Protein AF-A0A349GYU8-F1 (afdb_monomer_lite)

Structure (mmCIF, N/CA/C/O backbone):
data_AF-A0A349GYU8-F1
#
_entry.id   AF-A0A349GYU8-F1
#
loop_
_atom_site.group_PDB
_atom_site.id
_atom_site.type_symbol
_atom_site.label_atom_id
_atom_site.label_alt_id
_atom_site.label_comp_id
_atom_site.label_asym_id
_atom_site.label_entity_id
_atom_site.label_seq_id
_atom_site.pdbx_PDB_ins_code
_atom_site.Cartn_x
_atom_site.Cartn_y
_atom_site.Cartn_z
_atom_site.occupancy
_atom_site.B_iso_or_equiv
_atom_site.auth_seq_id
_atom_site.auth_comp_id
_atom_site.auth_asym_id
_atom_site.auth_atom_id
_atom_site.pdbx_PDB_model_num
ATOM 1 N N . MET A 1 1 ? -3.226 11.260 -7.532 1.00 67.69 1 MET A N 1
ATOM 2 C CA . MET A 1 1 ? -3.790 9.895 -7.446 1.00 67.69 1 MET A CA 1
ATOM 3 C C . MET A 1 1 ? -3.465 9.161 -6.141 1.00 67.69 1 MET A C 1
ATOM 5 O O . MET A 1 1 ? -4.398 8.985 -5.382 1.00 67.69 1 MET A O 1
ATOM 9 N N . GLU A 1 2 ? -2.223 8.760 -5.812 1.00 75.56 2 GLU A N 1
ATOM 10 C CA . GLU A 1 2 ? -1.951 8.000 -4.556 1.00 75.56 2 GLU A CA 1
ATOM 11 C C . GLU A 1 2 ? -2.455 8.735 -3.297 1.00 75.56 2 GLU A C 1
ATOM 13 O O . GLU A 1 2 ? -3.210 8.176 -2.509 1.00 75.56 2 GLU A O 1
ATOM 18 N N . LYS A 1 3 ? -2.154 10.038 -3.176 1.00 81.25 3 LYS A N 1
ATOM 19 C CA . LYS A 1 3 ? -2.656 10.893 -2.083 1.00 81.25 3 LYS A CA 1
ATOM 20 C C . LYS A 1 3 ? -4.186 11.008 -2.040 1.00 81.25 3 LYS A C 1
ATOM 22 O O . LYS A 1 3 ? -4.762 11.048 -0.960 1.00 81.25 3 LYS A O 1
ATOM 27 N N . GLU A 1 4 ? -4.840 11.068 -3.199 1.00 84.50 4 GLU A N 1
ATOM 28 C CA . GLU A 1 4 ? -6.308 11.153 -3.294 1.00 84.50 4 GLU A CA 1
ATOM 29 C C . GLU A 1 4 ? -6.960 9.834 -2.876 1.00 84.50 4 GLU A C 1
ATOM 31 O O . GLU A 1 4 ? -7.936 9.839 -2.134 1.00 84.50 4 GLU A O 1
ATOM 36 N N . VAL A 1 5 ? -6.390 8.705 -3.309 1.00 85.06 5 VAL A N 1
ATOM 37 C CA . VAL A 1 5 ? -6.829 7.370 -2.900 1.00 85.06 5 VAL A CA 1
ATOM 38 C C . VAL A 1 5 ? -6.656 7.207 -1.395 1.00 85.06 5 VAL A C 1
ATOM 40 O O . VAL A 1 5 ? -7.595 6.801 -0.719 1.00 85.06 5 VAL A O 1
ATOM 43 N N . PHE A 1 6 ? -5.501 7.591 -0.854 1.00 87.25 6 PHE A N 1
ATOM 44 C CA . PHE A 1 6 ? -5.246 7.546 0.582 1.00 87.25 6 PHE A CA 1
ATOM 45 C C . PHE A 1 6 ? -6.258 8.382 1.378 1.00 87.25 6 PHE A C 1
ATOM 47 O O . PHE A 1 6 ? -6.881 7.873 2.309 1.00 87.25 6 PHE A O 1
ATOM 54 N N . ALA A 1 7 ? -6.499 9.631 0.967 1.00 87.94 7 ALA A N 1
ATOM 55 C CA . ALA A 1 7 ? -7.494 10.499 1.596 1.00 87.94 7 ALA A CA 1
ATOM 56 C C . ALA A 1 7 ? -8.913 9.908 1.524 1.00 87.94 7 ALA A C 1
ATOM 58 O O . ALA A 1 7 ? -9.658 9.953 2.504 1.00 87.94 7 ALA A O 1
ATOM 59 N N . LEU A 1 8 ? -9.279 9.300 0.392 1.00 88.50 8 LEU A N 1
ATOM 60 C CA . LEU A 1 8 ? -10.571 8.641 0.217 1.00 88.50 8 LEU A CA 1
ATOM 61 C C . LEU A 1 8 ? -10.735 7.434 1.152 1.00 88.50 8 LEU A C 1
ATOM 63 O O . LEU A 1 8 ? -11.803 7.264 1.737 1.00 88.50 8 LEU A O 1
ATOM 67 N N . LEU A 1 9 ? -9.696 6.608 1.316 1.00 89.06 9 LEU A N 1
ATOM 68 C CA . LEU A 1 9 ? -9.718 5.470 2.243 1.00 89.06 9 LEU A CA 1
ATOM 69 C C . LEU A 1 9 ? -9.882 5.925 3.692 1.00 89.06 9 LEU A C 1
ATOM 71 O O . LEU A 1 9 ? -10.691 5.350 4.424 1.00 89.06 9 LEU A O 1
ATOM 75 N N . LEU A 1 10 ? -9.151 6.971 4.088 1.00 90.12 10 LEU A N 1
ATOM 76 C CA . LEU A 1 10 ? -9.266 7.574 5.415 1.00 90.12 10 LEU A CA 1
ATOM 77 C C . LEU A 1 10 ? -10.689 8.084 5.662 1.00 90.12 10 LEU A C 1
ATOM 79 O O . LEU A 1 10 ? -11.302 7.714 6.664 1.00 90.12 10 LEU A O 1
ATOM 83 N N . ALA A 1 11 ? -11.250 8.844 4.716 1.00 90.38 11 ALA A N 1
ATOM 84 C CA . ALA A 1 11 ? -12.612 9.372 4.804 1.00 90.38 11 ALA A CA 1
ATOM 85 C C . ALA A 1 11 ? -13.676 8.262 4.873 1.00 90.38 11 ALA A C 1
ATOM 87 O O . ALA A 1 11 ? -14.655 8.378 5.607 1.00 90.38 11 ALA A O 1
ATOM 88 N N . ARG A 1 12 ? -13.473 7.157 4.146 1.00 90.06 12 ARG A N 1
ATOM 89 C CA . ARG A 1 12 ? -14.363 5.982 4.159 1.00 90.06 12 ARG A CA 1
ATOM 90 C C . ARG A 1 12 ? -14.143 5.054 5.355 1.00 90.06 12 ARG A C 1
ATOM 92 O O . ARG A 1 12 ? -14.790 4.012 5.427 1.00 90.06 12 ARG A O 1
ATOM 99 N N . 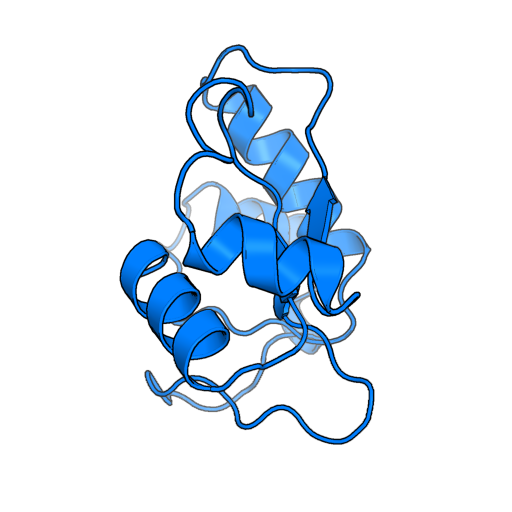LYS A 1 13 ? -13.221 5.389 6.263 1.00 90.31 13 LYS A N 1
ATOM 100 C CA . LYS A 1 13 ? -12.775 4.531 7.367 1.00 90.31 13 LYS A CA 1
ATOM 101 C C . LYS A 1 13 ? -12.376 3.116 6.922 1.00 90.31 13 LYS A C 1
ATOM 103 O O . LYS A 1 13 ? -12.538 2.154 7.669 1.00 90.31 13 LYS A O 1
ATOM 108 N N . GLN A 1 14 ? -11.834 2.966 5.716 1.00 88.62 14 GLN A N 1
ATOM 109 C CA . GLN A 1 14 ? -11.423 1.655 5.223 1.00 88.62 14 GLN A CA 1
ATOM 110 C C . GLN A 1 14 ? -10.096 1.206 5.856 1.00 88.62 14 GLN A C 1
ATOM 112 O O . GLN A 1 14 ? -9.245 2.051 6.152 1.00 88.62 14 GLN A O 1
ATOM 117 N N . PRO A 1 15 ? -9.904 -0.108 6.082 1.00 90.31 15 PRO A N 1
ATOM 118 C CA . PRO A 1 15 ? -8.620 -0.648 6.503 1.00 90.31 15 PRO A CA 1
ATOM 119 C C . PRO A 1 15 ? -7.535 -0.455 5.437 1.00 90.31 15 PRO A C 1
ATOM 121 O O . PRO A 1 15 ? -7.726 -0.809 4.271 1.00 90.31 15 PRO A O 1
ATOM 124 N N . VAL A 1 16 ? -6.373 0.054 5.839 1.00 90.50 16 VAL A N 1
ATOM 125 C CA . VAL A 1 16 ? -5.265 0.374 4.930 1.00 90.50 16 VAL A CA 1
ATOM 126 C C . VAL A 1 16 ? -3.928 -0.073 5.510 1.00 90.50 16 VAL A C 1
ATOM 128 O O . VAL A 1 16 ? -3.675 0.037 6.709 1.00 90.50 16 VAL A O 1
ATOM 131 N N . ILE A 1 17 ? -3.064 -0.598 4.648 1.00 90.75 17 ILE A N 1
ATOM 132 C CA . ILE A 1 17 ? -1.652 -0.803 4.947 1.00 90.75 17 ILE A CA 1
ATOM 133 C C . ILE A 1 17 ? -0.887 0.213 4.112 1.00 90.75 17 ILE A C 1
ATOM 135 O O . ILE A 1 17 ? -0.960 0.189 2.889 1.00 90.75 17 ILE A O 1
ATOM 139 N N . TRP A 1 18 ? -0.194 1.132 4.768 1.00 89.06 18 TRP A N 1
ATOM 140 C CA . TRP A 1 18 ? 0.518 2.206 4.093 1.00 89.06 18 TRP A CA 1
ATOM 141 C C . TRP A 1 18 ? 2.023 1.988 4.174 1.00 89.06 18 TRP A C 1
ATOM 143 O O . TRP A 1 18 ? 2.572 1.801 5.259 1.00 89.06 18 TRP A O 1
ATOM 153 N N . CYS A 1 19 ? 2.686 2.010 3.025 1.00 86.06 19 CYS A N 1
ATOM 154 C CA . CYS A 1 19 ? 4.115 1.828 2.869 1.00 86.06 19 CYS A CA 1
ATOM 155 C C . CYS A 1 19 ? 4.730 3.074 2.207 1.00 86.06 19 CYS A C 1
ATOM 157 O O . CYS A 1 19 ? 4.902 3.132 0.984 1.00 86.06 19 CYS A O 1
ATOM 159 N N . PRO A 1 20 ? 5.032 4.129 2.982 1.00 78.75 20 PRO A N 1
ATOM 160 C CA . PRO A 1 20 ? 5.594 5.344 2.413 1.00 78.75 20 PRO A CA 1
ATOM 161 C C . PRO A 1 20 ? 6.999 5.096 1.846 1.00 78.75 20 PRO A C 1
ATOM 163 O O . PRO A 1 20 ? 7.792 4.331 2.389 1.00 78.75 20 PRO A O 1
ATOM 166 N N . ALA A 1 21 ? 7.322 5.780 0.745 1.00 68.12 21 ALA A N 1
ATOM 167 C CA . ALA A 1 21 ? 8.661 5.766 0.143 1.00 68.12 21 ALA A CA 1
ATOM 168 C C . ALA A 1 21 ? 9.676 6.676 0.873 1.00 68.12 21 ALA A C 1
ATOM 170 O O . ALA A 1 21 ? 10.832 6.760 0.464 1.00 68.12 21 ALA A O 1
ATOM 171 N N . TRP A 1 22 ? 9.240 7.380 1.920 1.00 68.81 22 TRP A N 1
ATOM 172 C CA . TRP A 1 22 ? 10.008 8.363 2.688 1.00 68.81 22 TRP A CA 1
ATOM 173 C C . TRP A 1 22 ? 9.729 8.200 4.183 1.00 68.81 22 TRP A C 1
ATOM 175 O O . TRP A 1 22 ? 8.730 7.591 4.563 1.00 68.81 22 TRP A O 1
ATOM 185 N N . SER A 1 23 ? 10.597 8.798 5.004 1.00 70.38 23 SER A N 1
ATOM 186 C CA . SER A 1 23 ? 10.550 8.693 6.463 1.00 70.38 23 SER A CA 1
ATOM 187 C C . SER A 1 23 ? 9.192 9.064 7.077 1.00 70.38 23 SER A C 1
ATOM 189 O O . SER A 1 23 ? 8.552 10.054 6.695 1.00 70.38 23 SER A O 1
ATOM 191 N N . LEU A 1 24 ? 8.791 8.297 8.093 1.00 73.69 24 LEU A N 1
ATOM 192 C CA . LEU A 1 24 ? 7.568 8.496 8.874 1.00 73.69 24 LEU A CA 1
ATOM 193 C C . LEU A 1 24 ? 7.520 9.783 9.697 1.00 73.69 24 LEU A C 1
ATOM 195 O O . LEU A 1 24 ? 6.419 10.242 10.015 1.00 73.69 24 LEU A O 1
ATOM 199 N N . GLU A 1 25 ? 8.667 10.391 10.012 1.00 70.25 25 GLU A N 1
ATOM 200 C CA . GLU A 1 25 ? 8.755 11.510 10.962 1.00 70.25 25 GLU A CA 1
ATOM 201 C C . GLU A 1 25 ? 7.843 12.693 10.609 1.00 70.25 25 GLU A C 1
ATOM 203 O O . GLU A 1 25 ? 7.333 13.373 11.503 1.00 70.25 25 GLU A O 1
ATOM 208 N N . ASN A 1 26 ? 7.608 12.923 9.315 1.00 65.38 26 ASN A N 1
ATOM 209 C CA . ASN A 1 26 ? 6.724 13.981 8.818 1.00 65.38 26 ASN A CA 1
ATOM 210 C C . ASN A 1 26 ? 5.378 13.458 8.297 1.00 65.38 26 ASN A C 1
ATOM 212 O O . ASN A 1 26 ? 4.449 14.239 8.106 1.00 65.38 26 ASN A O 1
ATOM 216 N N . ALA A 1 27 ? 5.274 12.152 8.058 1.00 67.69 27 ALA A N 1
ATOM 217 C CA . ALA A 1 27 ? 4.142 11.528 7.390 1.00 67.69 27 ALA A CA 1
ATOM 218 C C . ALA A 1 27 ? 2.983 11.240 8.366 1.00 67.69 27 ALA A C 1
ATOM 220 O O . ALA A 1 27 ? 1.819 11.378 8.002 1.00 67.69 27 ALA A O 1
ATOM 221 N N . VAL A 1 28 ? 3.293 10.917 9.628 1.00 73.31 28 VAL A N 1
ATOM 222 C CA . VAL A 1 28 ? 2.319 10.534 10.671 1.00 73.31 28 VAL A CA 1
ATOM 223 C C . VAL A 1 28 ? 1.974 11.724 11.573 1.00 73.31 28 VAL A C 1
ATOM 225 O O . VAL A 1 28 ? 2.142 11.687 12.788 1.00 73.31 28 VAL A O 1
ATOM 228 N N . ARG A 1 29 ? 1.547 12.840 10.977 1.00 77.44 29 ARG A N 1
ATOM 229 C CA . ARG A 1 29 ? 1.185 14.053 11.739 1.00 77.44 29 ARG A CA 1
ATOM 230 C C . ARG A 1 29 ? -0.240 14.533 11.519 1.00 77.44 29 ARG A C 1
ATOM 232 O O . ARG A 1 29 ? -0.681 15.425 12.238 1.00 77.44 29 ARG A O 1
ATOM 239 N N . SER A 1 30 ? -0.960 13.977 10.544 1.00 84.81 30 SER A N 1
ATOM 240 C CA . SER A 1 30 ? -2.345 14.390 10.330 1.00 84.81 30 SER A CA 1
ATOM 241 C C . SER A 1 30 ? -3.274 13.710 11.348 1.00 84.81 30 SER A C 1
ATOM 243 O O . SER A 1 30 ? -3.084 12.523 11.646 1.00 84.81 30 SER A O 1
ATOM 245 N N . PRO A 1 31 ? -4.283 14.427 11.879 1.00 89.06 31 PRO A N 1
ATOM 246 C CA . PRO A 1 31 ? -5.266 13.847 12.792 1.00 89.06 31 PRO A CA 1
ATOM 247 C C . PRO A 1 31 ? -5.967 12.610 12.221 1.00 89.06 31 PRO A C 1
ATOM 249 O O . PRO A 1 31 ? -6.281 11.686 12.961 1.00 89.06 31 PRO A O 1
ATOM 252 N N . GLU A 1 32 ? -6.180 12.552 10.906 1.00 90.12 32 GLU A N 1
ATOM 253 C CA . GLU A 1 32 ? -6.858 11.433 10.248 1.00 90.12 32 GLU A CA 1
ATOM 254 C C . GLU A 1 32 ? -6.011 10.157 10.255 1.00 90.12 32 GLU A C 1
ATOM 256 O O . GLU A 1 32 ? -6.547 9.061 10.426 1.00 90.12 32 GLU A O 1
ATOM 261 N N . ILE A 1 33 ? -4.692 10.293 10.085 1.00 89.50 33 ILE A N 1
ATOM 262 C CA . ILE A 1 33 ? -3.753 9.169 10.158 1.00 89.50 33 ILE A CA 1
ATOM 263 C C . ILE A 1 33 ? -3.667 8.660 11.596 1.00 89.50 33 ILE A C 1
ATOM 265 O O . ILE A 1 33 ? -3.760 7.453 11.815 1.00 89.50 33 ILE A O 1
ATOM 269 N N . LEU A 1 34 ? -3.539 9.566 12.572 1.00 90.62 34 LEU A N 1
ATOM 270 C CA . LEU A 1 34 ? -3.513 9.200 13.992 1.00 90.62 34 LEU A CA 1
ATOM 271 C C . LEU A 1 34 ? -4.806 8.485 14.399 1.00 90.62 34 LEU A C 1
ATOM 273 O O . LEU A 1 34 ? -4.744 7.393 14.954 1.00 90.62 34 LEU A O 1
ATOM 277 N N . ALA A 1 35 ? -5.965 9.018 14.010 1.00 92.62 35 ALA A N 1
ATOM 278 C CA . ALA A 1 35 ? -7.250 8.375 14.263 1.00 92.62 35 ALA A CA 1
ATOM 279 C C . ALA A 1 35 ? -7.346 6.986 13.606 1.00 92.62 35 ALA A C 1
ATOM 281 O O . ALA A 1 35 ? -7.850 6.045 14.210 1.00 92.62 35 ALA A O 1
ATOM 282 N N . ALA A 1 36 ? -6.849 6.813 12.376 1.00 92.94 36 ALA A N 1
ATOM 283 C CA . ALA A 1 36 ? -6.861 5.507 11.715 1.00 92.94 36 ALA A CA 1
ATOM 284 C C . ALA A 1 36 ? -5.943 4.476 12.401 1.00 92.94 36 ALA A C 1
ATOM 286 O O . ALA A 1 36 ? -6.281 3.287 12.426 1.00 92.94 36 ALA A O 1
ATOM 287 N N . LEU A 1 37 ? -4.809 4.922 12.951 1.00 91.94 37 LEU A N 1
ATOM 288 C CA . LEU A 1 37 ? -3.911 4.105 13.771 1.00 91.94 37 LEU A CA 1
ATOM 289 C C . LEU A 1 37 ? -4.578 3.706 15.094 1.00 91.94 37 LEU A C 1
ATOM 291 O O . LEU A 1 37 ? -4.624 2.521 15.415 1.00 91.94 37 LEU A O 1
ATOM 295 N N . GLU A 1 38 ? -5.152 4.669 15.820 1.00 93.75 38 GLU A N 1
ATOM 296 C CA . GLU A 1 38 ? -5.858 4.446 17.091 1.00 93.75 38 GLU A CA 1
ATOM 297 C C . GLU A 1 38 ? -7.065 3.510 16.932 1.00 93.75 38 GLU A C 1
ATOM 299 O O . GLU A 1 38 ? -7.301 2.631 17.760 1.00 93.75 38 GLU A O 1
ATOM 304 N N . GLU A 1 39 ? -7.801 3.637 15.826 1.00 94.94 39 GLU A N 1
ATOM 305 C CA . GLU A 1 39 ? -8.941 2.778 15.493 1.00 94.94 39 GLU A CA 1
ATOM 306 C C . GLU A 1 39 ? -8.522 1.370 14.999 1.00 94.94 39 GLU A C 1
ATOM 308 O O . GLU A 1 39 ? -9.383 0.580 14.615 1.00 94.94 39 GLU A O 1
ATOM 313 N N . ASN A 1 40 ? -7.226 1.020 14.996 1.00 92.31 40 ASN A N 1
ATOM 314 C CA . ASN A 1 40 ? -6.685 -0.252 14.482 1.00 92.31 40 ASN A CA 1
ATOM 315 C C . ASN A 1 40 ? -7.047 -0.545 13.013 1.00 92.31 40 ASN A C 1
ATOM 317 O O . ASN A 1 40 ? -7.118 -1.700 12.580 1.00 92.31 40 ASN A O 1
ATOM 321 N N . ARG A 1 41 ? -7.271 0.505 12.219 1.00 92.19 41 ARG A N 1
ATOM 322 C CA . ARG A 1 41 ? -7.592 0.397 10.789 1.00 92.19 41 ARG A CA 1
ATOM 323 C C . ARG A 1 41 ? -6.403 0.703 9.890 1.00 92.19 41 ARG A C 1
ATOM 325 O O . ARG A 1 41 ? -6.516 0.539 8.678 1.00 92.19 41 ARG A O 1
ATOM 332 N N . MET A 1 42 ? -5.280 1.130 10.453 1.00 92.50 42 MET A N 1
ATOM 333 C CA . MET A 1 42 ? -4.061 1.399 9.708 1.00 92.50 42 MET A CA 1
ATOM 334 C C . MET A 1 42 ? -2.888 0.592 10.255 1.00 92.50 42 MET A C 1
ATOM 336 O O . MET A 1 42 ? -2.669 0.528 11.460 1.00 92.50 42 MET A O 1
ATOM 340 N N . LEU A 1 43 ? -2.113 0.010 9.344 1.00 90.94 43 LEU A N 1
ATOM 341 C CA . LEU A 1 43 ? -0.762 -0.471 9.613 1.00 90.94 43 LEU A CA 1
ATOM 342 C C . LEU A 1 43 ? 0.196 0.326 8.736 1.00 90.94 43 LEU A C 1
ATOM 344 O O . LEU A 1 43 ? -0.052 0.472 7.541 1.00 90.94 43 LEU A O 1
ATOM 348 N N . VAL A 1 44 ? 1.288 0.812 9.316 1.00 89.25 44 VAL A N 1
ATOM 349 C CA . VAL A 1 44 ? 2.314 1.537 8.570 1.00 89.25 44 VAL A CA 1
ATOM 350 C C . VAL A 1 44 ? 3.581 0.697 8.503 1.00 89.25 44 VAL A C 1
ATOM 352 O O . VAL A 1 44 ? 4.046 0.191 9.522 1.00 89.25 44 VAL A O 1
ATOM 355 N N . LEU A 1 45 ? 4.110 0.521 7.294 1.00 87.81 45 LEU A N 1
ATOM 356 C CA . LEU A 1 45 ? 5.301 -0.272 7.013 1.00 87.81 45 LEU A CA 1
ATOM 357 C C . LEU A 1 45 ? 6.373 0.625 6.405 1.00 87.81 45 LEU A C 1
ATOM 359 O O . LEU A 1 45 ? 6.200 1.148 5.311 1.00 87.81 45 LEU A O 1
ATOM 363 N N . GLU A 1 46 ? 7.499 0.777 7.086 1.00 84.44 46 GLU A N 1
ATOM 364 C CA . GLU A 1 46 ? 8.631 1.550 6.581 1.00 84.44 46 GLU A CA 1
ATOM 365 C C . GLU A 1 46 ? 9.759 0.607 6.155 1.00 84.44 46 GLU A C 1
ATOM 367 O O . GLU A 1 46 ? 10.157 -0.295 6.899 1.00 84.44 46 GLU A O 1
ATOM 372 N N . MET A 1 47 ? 10.276 0.806 4.942 1.00 84.31 47 MET A N 1
ATOM 373 C CA . MET A 1 47 ? 11.439 0.059 4.469 1.00 84.31 47 MET A CA 1
ATOM 374 C C . MET A 1 47 ? 12.703 0.578 5.158 1.00 84.31 47 MET A C 1
ATOM 376 O O . MET A 1 47 ? 12.851 1.771 5.408 1.00 84.31 47 MET A O 1
ATOM 380 N N . ARG A 1 48 ? 13.660 -0.319 5.427 1.00 82.50 48 ARG A N 1
ATOM 381 C CA . ARG A 1 48 ? 14.952 0.072 6.023 1.00 82.50 48 ARG A CA 1
ATOM 382 C C . ARG A 1 48 ? 15.747 1.025 5.131 1.00 82.50 48 ARG A C 1
ATOM 384 O O . ARG A 1 48 ? 16.497 1.846 5.643 1.00 82.50 48 ARG A O 1
ATOM 391 N N . ASN A 1 49 ? 15.608 0.888 3.813 1.00 80.00 49 ASN A N 1
ATOM 392 C CA . ASN A 1 49 ? 16.185 1.826 2.861 1.00 80.00 49 ASN A CA 1
ATOM 393 C C . ASN A 1 49 ? 15.257 3.041 2.714 1.00 80.00 49 ASN A C 1
ATOM 395 O O . ASN A 1 49 ? 14.158 2.912 2.177 1.00 80.00 49 ASN A O 1
ATOM 399 N N . GLN A 1 50 ? 15.727 4.201 3.175 1.00 74.38 50 GLN A N 1
ATOM 400 C CA . GLN A 1 50 ? 14.981 5.464 3.191 1.00 74.38 50 GLN A CA 1
ATOM 401 C C . GLN A 1 50 ? 15.583 6.523 2.258 1.00 74.38 50 GLN A C 1
ATOM 403 O O . GLN A 1 50 ? 15.181 7.683 2.305 1.00 74.38 50 GLN A O 1
ATOM 408 N N . ASP A 1 51 ? 16.518 6.140 1.383 1.00 79.31 51 ASP A N 1
ATOM 409 C CA . ASP A 1 51 ? 17.277 7.071 0.536 1.00 79.31 51 ASP A CA 1
ATOM 410 C C . ASP A 1 51 ? 16.402 7.838 -0.475 1.00 79.31 51 ASP A C 1
ATOM 412 O O . ASP A 1 51 ? 16.892 8.713 -1.189 1.00 79.31 51 ASP A O 1
ATOM 416 N N . GLY A 1 52 ? 15.119 7.476 -0.603 1.00 74.94 52 GLY A N 1
ATOM 417 C CA . GLY A 1 52 ? 14.165 8.108 -1.520 1.00 74.94 52 GLY A CA 1
ATOM 418 C C . GLY A 1 52 ? 14.540 7.956 -2.998 1.00 74.94 52 GLY A C 1
ATOM 419 O O . GLY A 1 52 ? 13.998 8.653 -3.854 1.00 74.94 52 GLY A O 1
ATOM 420 N N . ASN A 1 53 ? 15.488 7.068 -3.306 1.00 82.81 53 ASN A N 1
ATOM 421 C CA . ASN A 1 53 ? 15.997 6.837 -4.648 1.00 82.81 53 ASN A CA 1
ATOM 422 C C . ASN A 1 53 ? 15.213 5.728 -5.372 1.00 82.81 53 ASN A C 1
ATOM 424 O O . ASN A 1 53 ? 14.320 5.078 -4.823 1.00 82.81 53 ASN A O 1
ATOM 428 N N . LEU A 1 54 ? 15.573 5.498 -6.636 1.00 83.25 54 LEU A N 1
ATOM 429 C CA . LEU A 1 54 ? 14.934 4.492 -7.482 1.00 83.25 54 LEU A CA 1
ATOM 430 C C . LEU A 1 54 ? 14.992 3.082 -6.865 1.00 83.25 54 LEU A C 1
ATOM 432 O O . LEU A 1 54 ? 14.021 2.339 -6.956 1.00 83.25 54 LEU A O 1
ATOM 436 N N . ALA A 1 55 ? 16.095 2.731 -6.199 1.00 84.75 55 ALA A N 1
ATOM 437 C CA . ALA A 1 55 ? 16.270 1.424 -5.571 1.00 84.75 55 ALA A CA 1
ATOM 438 C C . ALA A 1 55 ? 1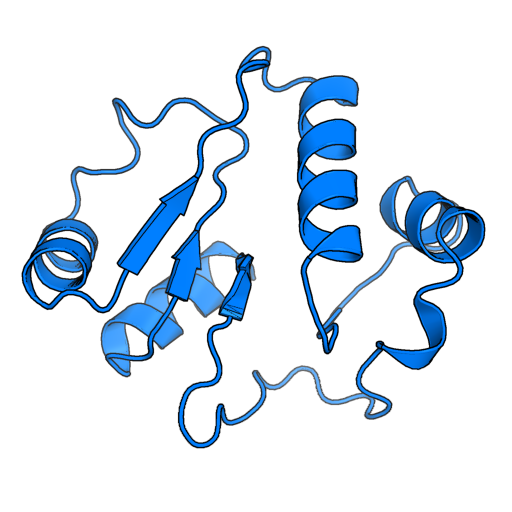5.384 1.253 -4.325 1.00 84.75 55 ALA A C 1
ATOM 440 O O . ALA A 1 55 ? 14.815 0.181 -4.124 1.00 84.75 55 ALA A O 1
ATOM 441 N N . ALA A 1 56 ? 15.213 2.306 -3.519 1.00 83.75 56 ALA A N 1
ATOM 442 C CA . ALA A 1 56 ? 14.286 2.307 -2.387 1.00 83.75 56 ALA A CA 1
ATOM 443 C C . ALA A 1 56 ? 12.834 2.122 -2.864 1.00 83.75 56 ALA A C 1
ATOM 445 O O . ALA A 1 56 ? 12.104 1.273 -2.346 1.00 83.75 56 ALA A O 1
ATOM 446 N N . ALA A 1 57 ? 12.438 2.849 -3.916 1.00 83.31 57 ALA A N 1
ATOM 447 C CA . ALA A 1 57 ? 11.119 2.710 -4.529 1.00 83.31 57 ALA A CA 1
ATOM 448 C C . ALA A 1 57 ? 10.892 1.307 -5.121 1.00 83.31 57 ALA A C 1
ATOM 450 O O . ALA A 1 57 ? 9.813 0.736 -4.949 1.00 83.31 57 ALA A O 1
ATOM 451 N N . GLU A 1 58 ? 11.902 0.727 -5.779 1.00 88.88 58 GLU A N 1
ATOM 452 C CA . GLU A 1 58 ? 11.827 -0.630 -6.326 1.00 88.88 58 GLU A CA 1
ATOM 453 C C . GLU A 1 58 ? 11.665 -1.677 -5.222 1.00 88.88 58 GLU A C 1
ATOM 455 O O . GLU A 1 58 ? 10.772 -2.518 -5.307 1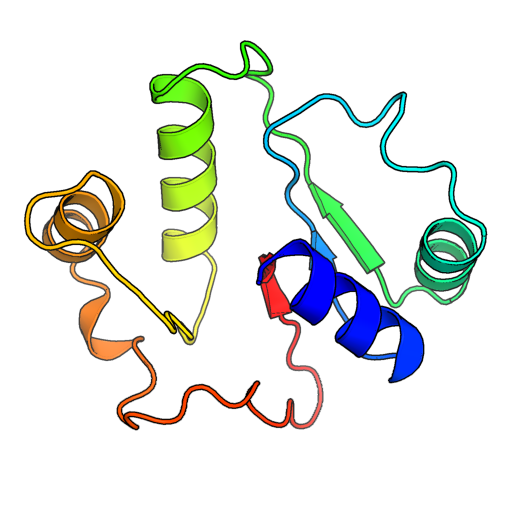.00 88.88 58 GLU A O 1
ATOM 460 N N . GLN A 1 59 ? 12.483 -1.600 -4.167 1.00 88.19 59 GLN A N 1
ATOM 461 C CA . GLN A 1 59 ? 12.439 -2.530 -3.038 1.00 88.19 59 GLN A CA 1
ATOM 462 C C . GLN A 1 59 ? 11.061 -2.526 -2.367 1.00 88.19 59 GLN A C 1
ATOM 464 O O . GLN A 1 59 ? 10.501 -3.586 -2.084 1.00 88.19 59 GLN A O 1
ATOM 469 N N . ARG A 1 60 ? 10.489 -1.336 -2.167 1.00 87.62 60 ARG A N 1
ATOM 470 C CA . ARG A 1 60 ? 9.130 -1.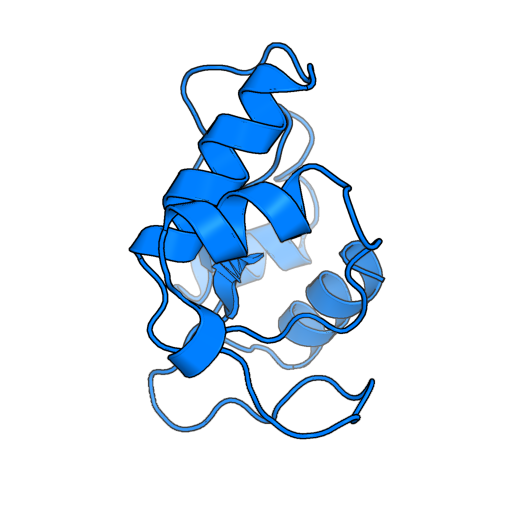170 -1.652 1.00 87.62 60 ARG A CA 1
ATOM 471 C C . ARG A 1 60 ? 8.087 -1.792 -2.583 1.00 87.62 60 ARG A C 1
ATOM 473 O O . ARG A 1 60 ? 7.258 -2.580 -2.138 1.00 87.62 60 ARG A O 1
ATOM 480 N N . ASN A 1 61 ? 8.118 -1.446 -3.871 1.00 89.25 61 ASN A N 1
ATOM 481 C CA . ASN A 1 61 ? 7.146 -1.953 -4.841 1.00 89.25 61 ASN A CA 1
ATOM 482 C C . ASN A 1 61 ? 7.211 -3.483 -4.928 1.00 89.25 61 ASN A C 1
ATOM 484 O O . ASN A 1 61 ? 6.175 -4.139 -4.909 1.00 89.25 61 ASN A O 1
ATOM 488 N N . ARG A 1 62 ? 8.421 -4.052 -4.959 1.00 92.06 62 ARG A N 1
ATOM 489 C CA . ARG A 1 62 ? 8.652 -5.499 -4.936 1.00 92.06 62 ARG A CA 1
ATOM 490 C C . ARG A 1 62 ? 8.008 -6.144 -3.713 1.00 92.06 62 ARG A C 1
ATOM 492 O O . ARG A 1 62 ? 7.217 -7.067 -3.878 1.00 92.06 62 ARG A O 1
ATOM 499 N N . PHE A 1 63 ? 8.272 -5.605 -2.522 1.00 90.81 63 PHE A N 1
ATOM 500 C CA . PHE A 1 63 ? 7.659 -6.090 -1.287 1.00 90.81 63 PHE A CA 1
ATOM 501 C C . PHE A 1 63 ? 6.125 -6.099 -1.384 1.00 90.81 63 PHE A C 1
ATOM 503 O O . PHE A 1 63 ? 5.498 -7.123 -1.130 1.00 90.81 63 PHE A O 1
ATOM 510 N N . VAL A 1 64 ? 5.506 -5.000 -1.828 1.00 89.25 64 VAL A N 1
ATOM 511 C CA . VAL A 1 64 ? 4.042 -4.923 -1.968 1.00 89.25 64 VAL A CA 1
ATOM 512 C C . VAL A 1 64 ? 3.509 -5.965 -2.962 1.00 89.25 64 VAL A C 1
ATOM 514 O O . VAL A 1 64 ? 2.564 -6.686 -2.640 1.00 89.25 64 VAL A O 1
ATOM 517 N N . LEU A 1 65 ? 4.116 -6.092 -4.148 1.00 91.75 65 LEU A N 1
ATOM 518 C CA . LEU A 1 65 ? 3.681 -7.037 -5.190 1.00 91.75 65 LEU A CA 1
ATOM 519 C C . LEU A 1 65 ? 3.716 -8.505 -4.720 1.00 91.75 65 LEU A C 1
ATOM 521 O O . LEU A 1 65 ? 2.864 -9.315 -5.110 1.00 91.75 65 LEU A O 1
ATOM 525 N N . GLU A 1 66 ? 4.688 -8.851 -3.877 1.00 91.56 66 GLU A N 1
ATOM 526 C CA . GLU A 1 66 ? 4.834 -10.192 -3.310 1.00 91.56 66 GLU A CA 1
ATOM 527 C C . GLU A 1 66 ? 3.744 -10.502 -2.274 1.00 91.56 66 GLU A C 1
ATOM 529 O O . GLU A 1 66 ? 3.189 -11.602 -2.294 1.00 91.56 66 GLU A O 1
ATOM 534 N N . GLN A 1 67 ? 3.386 -9.533 -1.423 1.00 89.56 67 GLN A N 1
ATOM 535 C CA . GLN A 1 67 ? 2.458 -9.746 -0.303 1.00 89.56 67 GLN A CA 1
ATOM 536 C C . GLN A 1 67 ? 0.975 -9.687 -0.686 1.00 89.56 67 GLN A C 1
ATOM 538 O O . GLN A 1 67 ? 0.132 -10.273 -0.004 1.00 89.56 67 GLN A O 1
ATOM 543 N N . VAL A 1 68 ? 0.616 -8.971 -1.753 1.00 88.81 68 VAL A N 1
ATOM 544 C CA . VAL A 1 68 ? -0.798 -8.783 -2.099 1.00 88.81 68 VAL A CA 1
ATOM 545 C C . VAL A 1 68 ? -1.404 -9.989 -2.822 1.00 88.81 68 VAL A C 1
ATOM 547 O O . VAL A 1 68 ? -0.748 -10.669 -3.615 1.00 88.81 68 VAL A O 1
ATOM 550 N N . GLY A 1 69 ? -2.698 -10.221 -2.586 1.00 88.44 69 GLY A N 1
ATOM 551 C CA . GLY A 1 69 ? -3.497 -11.203 -3.331 1.00 88.44 69 GLY A CA 1
ATOM 552 C C . GLY A 1 69 ? -4.134 -10.645 -4.608 1.00 88.44 69 GLY A C 1
ATOM 553 O O . GLY A 1 69 ? -4.406 -11.401 -5.534 1.00 88.44 69 GLY A O 1
ATOM 554 N N . LYS A 1 70 ? -4.368 -9.328 -4.671 1.00 90.06 70 LYS A N 1
ATOM 555 C CA . LYS A 1 70 ? -4.923 -8.627 -5.837 1.00 90.06 70 LYS A CA 1
ATOM 556 C C . LYS A 1 70 ? -4.220 -7.286 -6.025 1.00 90.06 70 LYS A C 1
ATOM 558 O O . LYS A 1 70 ? -3.839 -6.649 -5.047 1.00 90.06 70 LYS A O 1
ATOM 563 N N . LEU A 1 71 ? -4.079 -6.860 -7.274 1.00 89.00 71 LEU A N 1
ATOM 564 C CA . LEU A 1 71 ? -3.400 -5.633 -7.675 1.00 89.00 71 LEU A CA 1
ATOM 565 C C . LEU A 1 71 ? -4.370 -4.707 -8.401 1.00 89.00 71 LEU A C 1
ATOM 567 O O . LEU A 1 71 ? -4.893 -5.045 -9.461 1.00 89.00 71 LEU A O 1
ATOM 571 N N . TRP A 1 72 ? -4.571 -3.514 -7.850 1.00 88.00 72 TRP A N 1
ATOM 572 C CA . TRP A 1 72 ? -5.229 -2.420 -8.553 1.00 88.00 72 TRP A CA 1
ATOM 573 C C . TRP A 1 72 ? -4.165 -1.433 -9.025 1.00 88.00 72 TRP A C 1
ATOM 575 O O . TRP A 1 72 ? -3.533 -0.751 -8.221 1.00 88.00 72 TRP A O 1
ATOM 585 N N . LEU A 1 73 ? -3.939 -1.402 -10.336 1.00 86.38 73 LEU A N 1
ATOM 586 C CA . LEU A 1 73 ? -2.898 -0.602 -10.973 1.00 86.38 73 LEU A CA 1
ATOM 587 C C . LEU A 1 73 ? -3.548 0.332 -12.002 1.00 86.38 73 LEU A C 1
ATOM 589 O O . LEU A 1 73 ? -3.586 0.003 -13.187 1.00 86.38 73 LEU A O 1
ATOM 593 N N . PRO A 1 74 ? -4.085 1.487 -11.572 1.00 83.31 74 PRO A N 1
ATOM 594 C CA . PRO A 1 74 ? -4.821 2.406 -12.450 1.00 83.31 74 PRO A CA 1
ATOM 595 C C . PRO A 1 74 ? -3.982 2.940 -13.619 1.00 83.31 74 PRO A C 1
ATOM 597 O O . PRO A 1 74 ? -4.524 3.313 -14.659 1.00 83.31 74 PRO A O 1
ATOM 600 N N . HIS A 1 75 ? -2.659 2.985 -13.459 1.00 85.19 75 HIS A N 1
ATOM 601 C CA . HIS A 1 75 ? -1.733 3.293 -14.536 1.00 85.19 75 HIS A CA 1
ATOM 602 C C . HIS A 1 75 ? -0.406 2.562 -14.333 1.00 85.19 75 HIS A C 1
ATOM 604 O O . HIS A 1 75 ? 0.162 2.584 -13.241 1.00 85.19 75 HIS A O 1
ATOM 610 N N . VAL A 1 76 ? 0.111 1.974 -15.411 1.00 88.75 76 VAL A N 1
ATOM 611 C CA . VAL A 1 76 ? 1.467 1.428 -15.490 1.00 88.75 76 VAL A CA 1
ATOM 612 C C . VAL A 1 76 ? 2.087 1.929 -16.787 1.00 88.75 76 VAL A C 1
ATOM 614 O O . VAL A 1 76 ? 1.517 1.749 -17.862 1.00 88.75 76 VAL A O 1
ATOM 617 N N . THR A 1 77 ? 3.253 2.564 -16.693 1.00 90.88 77 THR A N 1
ATOM 618 C CA . THR A 1 77 ? 4.009 3.006 -17.867 1.00 90.88 77 THR A CA 1
ATOM 619 C C . THR A 1 77 ? 4.717 1.803 -18.507 1.00 90.88 77 THR A C 1
ATOM 621 O O . THR A 1 77 ? 5.539 1.180 -17.825 1.00 90.88 77 THR A O 1
ATOM 624 N N . PRO A 1 78 ? 4.451 1.472 -19.789 1.00 91.88 78 PRO A N 1
ATOM 625 C CA . PRO A 1 78 ? 5.112 0.359 -20.469 1.00 91.88 78 PRO A CA 1
ATOM 626 C C . PRO A 1 78 ? 6.635 0.503 -20.457 1.00 91.88 78 PRO A C 1
ATOM 628 O O . PRO A 1 78 ? 7.167 1.585 -20.706 1.00 91.88 78 PRO A O 1
ATOM 631 N N . GLY A 1 79 ? 7.346 -0.578 -20.142 1.00 92.50 79 GLY A N 1
ATOM 632 C CA . GLY A 1 79 ? 8.805 -0.592 -20.038 1.00 92.50 79 GLY A CA 1
ATOM 633 C C . GLY A 1 79 ? 9.384 0.152 -18.826 1.00 92.50 79 GLY A C 1
ATOM 634 O O . GLY A 1 79 ? 10.608 0.152 -18.661 1.00 92.50 79 GLY A O 1
ATOM 635 N N . GLY A 1 80 ? 8.547 0.757 -17.974 1.00 91.06 80 GLY A N 1
ATOM 636 C CA . GLY A 1 80 ? 8.946 1.369 -16.705 1.00 91.06 80 GLY A CA 1
ATOM 637 C C . GLY A 1 80 ? 9.260 0.337 -15.615 1.00 91.06 80 GLY A C 1
ATOM 638 O O . GLY A 1 80 ? 9.034 -0.858 -15.790 1.00 91.06 80 GLY A O 1
ATOM 639 N N . MET A 1 81 ? 9.761 0.796 -14.461 1.00 91.44 81 MET A N 1
ATOM 640 C CA . MET A 1 81 ? 10.142 -0.079 -13.336 1.00 91.44 81 MET A CA 1
ATOM 641 C C . MET A 1 81 ? 9.014 -1.033 -12.925 1.00 91.44 81 MET A C 1
ATOM 643 O O . MET A 1 81 ? 9.235 -2.234 -12.824 1.00 91.44 81 MET A O 1
ATOM 647 N N . LEU A 1 82 ? 7.807 -0.506 -12.700 1.00 90.56 82 LEU A N 1
ATOM 648 C CA . LEU A 1 82 ? 6.686 -1.310 -12.219 1.00 90.56 82 LEU A CA 1
ATOM 649 C C . LEU A 1 82 ? 6.253 -2.371 -13.245 1.00 90.56 82 LEU A C 1
ATOM 651 O O . LEU A 1 82 ? 5.980 -3.501 -12.858 1.00 90.56 82 LEU A O 1
ATOM 655 N N . ASP A 1 83 ? 6.254 -2.044 -14.543 1.00 93.38 83 ASP A N 1
ATOM 656 C CA . ASP A 1 83 ? 5.970 -3.016 -15.612 1.00 93.38 83 ASP A CA 1
ATOM 657 C C . ASP A 1 83 ? 7.006 -4.150 -15.627 1.00 9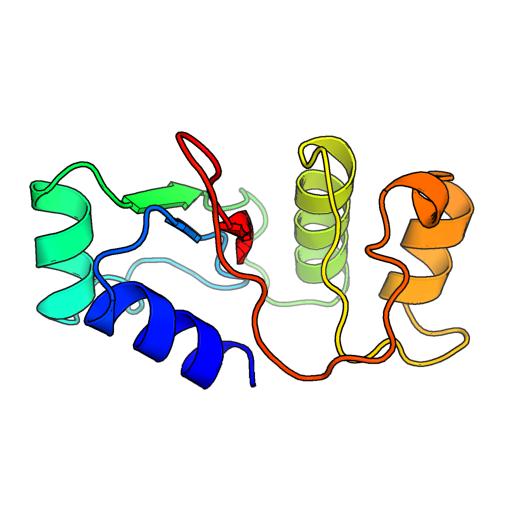3.38 83 ASP A C 1
ATOM 659 O O . ASP A 1 83 ? 6.649 -5.326 -15.686 1.00 93.38 83 ASP A O 1
ATOM 663 N N . ARG A 1 84 ? 8.295 -3.810 -15.484 1.00 93.81 84 ARG A N 1
ATOM 664 C CA . ARG A 1 84 ? 9.377 -4.803 -15.393 1.00 93.81 84 ARG A CA 1
ATOM 665 C C . ARG A 1 84 ? 9.215 -5.707 -14.172 1.00 93.81 84 ARG A C 1
ATOM 667 O O . ARG A 1 84 ? 9.292 -6.921 -14.325 1.00 93.81 84 ARG A O 1
ATOM 674 N N . LEU A 1 85 ? 8.917 -5.142 -13.000 1.00 94.31 85 LEU A N 1
ATOM 675 C CA . LEU A 1 85 ? 8.679 -5.916 -11.775 1.00 94.31 85 LEU A CA 1
ATOM 676 C C . LEU A 1 85 ? 7.482 -6.864 -11.909 1.00 94.31 85 LEU A C 1
ATOM 678 O O . LEU A 1 85 ? 7.557 -8.015 -11.492 1.00 94.31 85 LEU A O 1
ATOM 682 N N . ILE A 1 86 ? 6.383 -6.409 -12.516 1.00 93.75 86 ILE A N 1
ATOM 683 C CA . ILE A 1 86 ? 5.195 -7.242 -12.750 1.00 93.75 86 ILE A CA 1
ATOM 684 C C . ILE A 1 86 ? 5.533 -8.448 -13.633 1.00 93.75 86 ILE A C 1
ATOM 686 O O . ILE A 1 86 ? 5.041 -9.553 -13.390 1.00 93.75 86 ILE A O 1
ATOM 690 N N . GLN A 1 87 ? 6.356 -8.235 -14.663 1.00 93.56 87 GLN A N 1
ATOM 691 C CA . GLN A 1 87 ? 6.816 -9.294 -15.560 1.00 93.56 87 GLN A CA 1
ATOM 692 C C . GLN A 1 87 ? 7.767 -10.262 -14.850 1.00 93.56 87 GLN A C 1
ATOM 694 O O . GLN A 1 87 ? 7.586 -11.474 -14.953 1.00 93.56 87 GLN A O 1
AT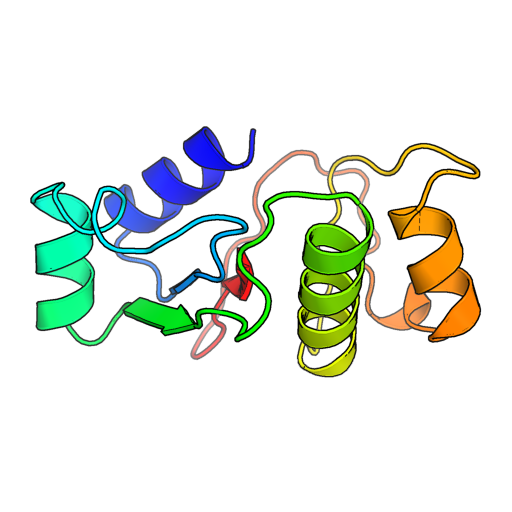OM 699 N N . GLU A 1 88 ? 8.737 -9.734 -14.105 1.00 95.94 88 GLU A N 1
ATOM 700 C CA . GLU A 1 88 ? 9.732 -10.506 -13.356 1.00 95.94 88 GLU A CA 1
ATOM 701 C C . GLU A 1 88 ? 9.078 -11.408 -12.300 1.00 95.94 88 GLU A C 1
ATOM 703 O O . GLU A 1 88 ? 9.329 -12.612 -12.265 1.00 95.94 88 GLU A O 1
ATOM 708 N N . LEU A 1 89 ? 8.186 -10.840 -11.482 1.00 94.38 89 LEU A N 1
ATOM 709 C CA . LEU A 1 89 ? 7.497 -11.542 -10.397 1.00 94.38 89 LEU A CA 1
ATOM 710 C C . LEU A 1 89 ? 6.319 -12.399 -10.883 1.00 94.38 89 LEU A C 1
ATOM 712 O O . LEU A 1 89 ? 5.726 -13.128 -10.092 1.00 94.38 89 LEU A O 1
ATOM 716 N N . LYS A 1 90 ? 5.965 -12.314 -12.174 1.00 93.81 90 LYS A N 1
ATOM 717 C CA . LYS A 1 90 ? 4.851 -13.045 -12.804 1.00 93.81 90 LYS A CA 1
ATOM 718 C C . LYS A 1 90 ? 3.502 -12.846 -12.099 1.00 93.81 90 LYS A C 1
ATOM 720 O O . LYS A 1 90 ? 2.684 -13.753 -12.079 1.00 93.81 90 LYS A O 1
ATOM 725 N N . VAL A 1 91 ? 3.246 -11.643 -11.583 1.00 92.88 91 VAL A N 1
ATOM 726 C CA . VAL A 1 91 ? 2.038 -11.301 -10.797 1.00 92.88 91 VAL A CA 1
ATOM 727 C C . VAL A 1 91 ? 0.884 -10.744 -11.641 1.00 92.88 91 VAL A C 1
ATOM 729 O O . VAL A 1 91 ? -0.007 -10.069 -11.124 1.00 92.88 91 VAL A O 1
ATOM 732 N N . ARG A 1 92 ? 0.900 -10.962 -12.962 1.00 89.88 92 ARG A N 1
ATOM 733 C CA . ARG A 1 92 ? -0.128 -10.425 -13.876 1.00 89.88 92 ARG A CA 1
ATOM 734 C C . ARG A 1 92 ? -1.520 -10.986 -13.595 1.00 89.88 92 ARG A C 1
ATOM 736 O O . ARG A 1 92 ? -2.496 -10.274 -13.781 1.00 89.88 92 ARG A O 1
ATOM 743 N N . ASP A 1 93 ? -1.594 -12.224 -13.130 1.00 91.19 93 ASP A N 1
ATOM 744 C CA . ASP A 1 93 ? -2.817 -12.910 -12.707 1.00 91.19 93 ASP A CA 1
ATOM 745 C C . ASP A 1 93 ? -3.483 -12.256 -11.486 1.00 91.19 93 ASP A C 1
ATOM 747 O O . ASP A 1 93 ? -4.698 -12.342 -11.321 1.00 91.19 93 ASP A O 1
ATOM 751 N N . LYS A 1 94 ? -2.706 -11.549 -10.654 1.00 90.38 94 LYS A N 1
ATOM 752 C CA . LYS A 1 94 ? -3.230 -10.790 -9.512 1.00 90.38 94 LYS A CA 1
ATOM 753 C C . LYS A 1 94 ? -3.887 -9.472 -9.930 1.00 90.38 94 LYS A C 1
ATOM 755 O O . LYS A 1 94 ? -4.587 -8.866 -9.118 1.00 90.38 94 LYS A O 1
ATOM 760 N N . ILE A 1 95 ? -3.632 -8.977 -11.144 1.00 88.44 95 ILE A N 1
ATOM 761 C CA . ILE A 1 95 ? -4.134 -7.675 -11.593 1.00 88.44 95 ILE A CA 1
ATOM 762 C C . ILE A 1 95 ? -5.645 -7.753 -11.778 1.00 88.44 95 ILE A C 1
ATOM 764 O O . ILE A 1 95 ? -6.169 -8.618 -12.474 1.00 88.44 95 ILE A O 1
ATOM 768 N N . LEU A 1 96 ? -6.354 -6.811 -11.161 1.00 84.06 96 LEU A N 1
ATOM 769 C CA . LEU A 1 96 ? -7.782 -6.645 -11.364 1.00 84.06 96 LEU A CA 1
ATOM 770 C C . LEU A 1 96 ? -8.035 -6.277 -12.830 1.00 84.06 96 LEU A C 1
ATOM 772 O O . LEU A 1 96 ? -7.801 -5.147 -13.257 1.00 84.06 96 LEU A O 1
ATOM 776 N N . HIS A 1 97 ? -8.509 -7.251 -13.605 1.00 62.66 97 HIS A N 1
ATOM 777 C CA . HIS A 1 97 ? -8.952 -7.057 -14.978 1.00 62.66 97 HIS A CA 1
ATOM 778 C C . HIS A 1 97 ? -10.278 -6.307 -14.983 1.00 62.66 97 HIS A C 1
ATOM 780 O O . HIS A 1 97 ? -11.335 -6.916 -15.057 1.00 62.66 97 HIS A O 1
ATOM 786 N N . ASN A 1 98 ? -10.223 -4.988 -14.872 1.00 48.59 98 ASN A N 1
ATOM 787 C CA . ASN A 1 98 ? -11.245 -4.088 -15.381 1.00 48.59 98 ASN A CA 1
ATOM 788 C C . ASN A 1 98 ? -10.579 -2.727 -15.550 1.00 48.59 98 ASN A C 1
ATOM 790 O O . ASN A 1 98 ? -9.887 -2.266 -14.647 1.00 48.59 98 ASN A O 1
ATOM 794 N N . GLY A 1 99 ? -10.764 -2.094 -16.710 1.00 51.97 99 GLY A N 1
ATOM 795 C CA . GLY A 1 99 ? -10.240 -0.761 -17.043 1.00 51.97 99 GLY A CA 1
ATOM 796 C C . GLY A 1 99 ? -10.868 0.370 -16.223 1.00 51.97 99 GLY A C 1
ATOM 797 O O . GLY A 1 99 ? -11.042 1.480 -16.724 1.00 51.97 99 GLY A O 1
ATOM 798 N N . ASP A 1 100 ? -11.250 0.076 -14.986 1.00 56.88 100 ASP A N 1
ATOM 799 C CA . ASP A 1 100 ? -11.920 0.980 -14.092 1.00 56.88 100 ASP A CA 1
ATOM 800 C C . ASP A 1 100 ? -10.874 1.786 -13.321 1.00 56.88 100 ASP A C 1
ATOM 802 O O . ASP A 1 100 ? -10.104 1.276 -12.503 1.00 56.88 100 ASP A O 1
ATOM 806 N N . ARG A 1 101 ? -10.827 3.084 -13.630 1.00 65.38 101 ARG A N 1
ATOM 807 C CA . ARG A 1 101 ? -10.031 4.059 -12.877 1.00 65.38 101 ARG A CA 1
ATOM 808 C C . ARG A 1 101 ? -10.614 4.295 -11.483 1.00 65.38 101 ARG A C 1
ATOM 810 O O . ARG A 1 101 ? -10.000 5.014 -10.697 1.00 65.38 101 ARG A O 1
ATOM 817 N N . SER A 1 102 ? -11.795 3.749 -11.188 1.00 73.62 102 SER A N 1
ATOM 818 C CA . SER A 1 102 ? -12.395 3.827 -9.868 1.00 73.62 102 SER A CA 1
ATOM 819 C C . SER A 1 102 ? -11.675 2.911 -8.872 1.00 73.62 102 SER A C 1
ATOM 821 O O . SER A 1 102 ? -11.146 1.851 -9.213 1.00 73.62 102 SER A O 1
ATOM 823 N N . LEU A 1 103 ? -11.613 3.367 -7.621 1.00 74.31 103 LEU A N 1
ATOM 824 C CA . LEU A 1 103 ? -11.062 2.585 -6.522 1.00 74.31 103 LEU A CA 1
ATOM 825 C C . LEU A 1 103 ? -11.979 1.376 -6.264 1.00 74.31 103 LEU A C 1
ATOM 827 O O . LEU A 1 103 ? -13.179 1.594 -6.065 1.00 74.31 103 LEU A O 1
ATOM 831 N N . PRO A 1 104 ? -11.458 0.134 -6.214 1.00 75.94 104 PRO A N 1
ATOM 832 C CA . PRO A 1 104 ? -12.286 -1.035 -5.964 1.00 75.94 104 PRO A CA 1
ATOM 833 C C . PRO A 1 104 ? -12.981 -0.934 -4.606 1.00 75.94 104 PRO A C 1
ATOM 835 O O . PRO A 1 104 ? -12.407 -0.473 -3.615 1.00 75.94 104 PRO A O 1
ATOM 838 N N . GLN A 1 105 ? -14.225 -1.406 -4.553 1.00 73.25 105 GLN A N 1
ATOM 839 C CA . GLN A 1 105 ? -14.920 -1.607 -3.291 1.00 73.25 105 GLN A CA 1
ATOM 840 C C . GLN A 1 105 ? -14.224 -2.757 -2.546 1.00 73.25 105 GLN A C 1
ATOM 842 O O . GLN A 1 105 ? -14.186 -3.884 -3.036 1.00 73.25 105 GLN A O 1
ATOM 847 N N . LEU A 1 106 ? -13.637 -2.468 -1.385 1.00 73.75 106 LEU A N 1
ATOM 848 C CA . LEU A 1 106 ? -13.067 -3.500 -0.520 1.00 73.75 106 LEU A CA 1
ATOM 849 C C . LEU A 1 106 ? -14.203 -4.254 0.180 1.00 73.75 106 LEU A C 1
ATOM 851 O O . LEU A 1 106 ? -15.095 -3.629 0.756 1.00 73.75 106 LEU A O 1
ATOM 855 N N . GLU A 1 107 ? -14.152 -5.583 0.151 1.00 73.12 107 GLU A N 1
ATOM 856 C CA . GLU A 1 107 ? -15.137 -6.453 0.800 1.00 73.12 107 GLU A CA 1
ATOM 857 C C . GLU A 1 107 ? -14.515 -7.220 1.976 1.00 73.12 107 GLU A C 1
ATOM 859 O O . GLU A 1 107 ? -13.387 -7.718 1.896 1.00 73.12 107 GLU A O 1
ATOM 864 N N . GLY A 1 108 ? -15.263 -7.352 3.077 1.00 74.38 108 GLY A N 1
ATOM 865 C CA . GLY A 1 108 ? -14.844 -8.122 4.252 1.00 74.38 108 GLY A CA 1
ATOM 866 C C . GLY A 1 108 ? -13.544 -7.607 4.884 1.00 74.38 108 GLY A C 1
ATOM 867 O O . GLY A 1 108 ? -13.413 -6.423 5.172 1.00 74.38 108 GLY A O 1
ATOM 868 N N . ASN A 1 109 ? -12.576 -8.507 5.099 1.00 70.81 109 ASN A N 1
ATOM 869 C CA . ASN A 1 109 ? -11.285 -8.209 5.743 1.00 70.81 109 ASN A CA 1
ATOM 870 C C . ASN A 1 109 ? -10.183 -7.754 4.765 1.00 70.81 109 ASN A C 1
ATOM 872 O O . ASN A 1 109 ? -8.996 -7.801 5.101 1.00 70.81 109 ASN A O 1
ATOM 876 N N . GLN A 1 110 ? -10.542 -7.347 3.546 1.00 78.44 110 GLN A N 1
ATOM 877 C CA . GLN A 1 110 ? -9.573 -6.840 2.576 1.00 78.44 110 GLN A CA 1
ATOM 878 C C . GLN A 1 110 ? -8.952 -5.524 3.058 1.00 78.44 110 GLN A C 1
ATOM 880 O O . GLN A 1 110 ? -9.627 -4.654 3.607 1.00 78.44 110 GLN A O 1
ATOM 885 N N . ARG A 1 111 ? -7.647 -5.377 2.829 1.00 80.75 111 ARG A N 1
ATOM 886 C CA . ARG A 1 111 ? -6.887 -4.157 3.115 1.00 80.75 111 ARG A CA 1
ATOM 887 C C . ARG A 1 111 ? -6.206 -3.707 1.837 1.00 80.75 111 ARG A C 1
ATOM 889 O O . ARG A 1 111 ? -5.669 -4.548 1.113 1.00 80.75 111 ARG A O 1
ATOM 896 N N . LEU A 1 112 ? -6.211 -2.405 1.571 1.00 82.00 112 LEU A N 1
ATOM 897 C CA . LEU A 1 112 ? -5.445 -1.864 0.454 1.00 82.00 112 LEU A CA 1
ATOM 898 C C . LEU A 1 112 ? -4.015 -1.570 0.904 1.00 82.00 112 LEU A C 1
ATOM 900 O O . LEU A 1 112 ? -3.824 -0.934 1.939 1.00 82.00 112 LEU A O 1
ATOM 904 N N . PHE A 1 113 ? -3.042 -2.026 0.118 1.00 84.00 113 PHE A N 1
ATOM 905 C CA . PHE A 1 113 ? -1.654 -1.598 0.239 1.00 84.00 113 PHE A CA 1
ATOM 906 C C . PHE A 1 113 ? -1.439 -0.354 -0.622 1.00 84.00 113 PHE A C 1
ATOM 908 O O . PHE A 1 113 ? -1.745 -0.384 -1.816 1.00 84.00 113 PHE A O 1
ATOM 915 N N . LEU A 1 114 ? -0.936 0.715 -0.009 1.00 77.06 114 LEU A N 1
ATOM 916 C CA . LEU A 1 114 ? -0.561 1.965 -0.671 1.00 77.06 114 LEU A CA 1
ATOM 917 C C . LEU A 1 114 ? 0.923 2.248 -0.501 1.00 77.06 114 LEU A C 1
ATOM 919 O O . LEU A 1 114 ? 1.392 2.103 0.647 1.00 77.06 114 LEU A O 1
#

Radius of gyration: 14.4 Å; chains: 1; bounding box: 32×27×38 Å

Foldseek 3Di:
DVVVVVVVCLVVLAQAEEEDLADPPPVCDDPSNVVSVVVVRYHYDYDPDHVSDPVSVLVSLLVVLVPDQADEDLDDDPPDSNNVSCVVVVSPVRYPPDNDNDDDDDDDPDYYYD

pLDDT: mean 84.14, std 9.5, range [48.59, 95.94]

Secondary structure (DSSP, 8-state):
-HHHHHHHHHHTT--EEE--SS-HHHHTTSHHHHHHHHTT-EEE---S--S-SHHHHHHHHHHHHHH-SSB--S---TTSHHHHHHHHTT-GGGB--S---SPPPP-TT--EE-

Sequence (114 aa):
MEKEVFALLLARKQPVIWCPAWSLENAVRSPEILAALEENRMLVLEMRNQDGNLAAAEQRNRFVLEQVGKLWLPHVTPGGMLDRLIQELKVRDKILHNGDRSLPQLEGNQRLFL